Protein AF-A0A3P1WVU5-F1 (af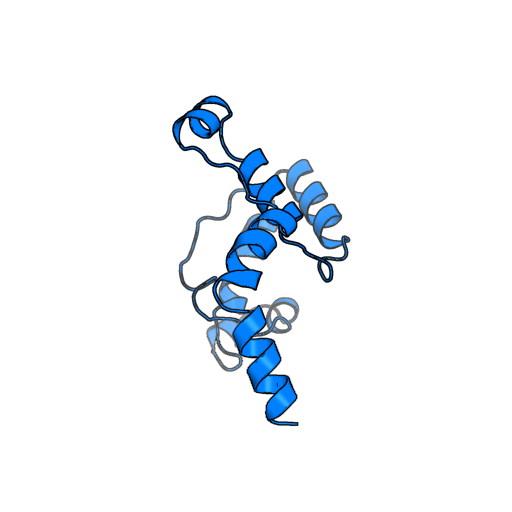db_monomer_lite)

Sequence (120 aa):
TDVDQFFTDLFTVLNLEQDDPKRKAMPAHLQAFPYVNGGLFRDDEPIPEFGRKARRILLDCGLLNWSEINPDIFGSMFQAVIDEEQRGNLGQHYTSVSNIMKVIQPLFLDKLYAELEKSR

Foldseek 3Di:
DCVQVVVQLLLVLLQDALPDPVLVPDDPVSSPDHNHDPPPSPDRDRRDDDDPVRVVVVVVVVPDDCPPDDQVNVQVVVVVPDDPVVCVVVVSHRDDPVRVCVPCVVVPVVVVVVVVVVVD

Organism: Escherichia coli (NCBI:txid562)

Structure (mmCIF, N/CA/C/O backbone):
data_AF-A0A3P1WVU5-F1
#
_entry.id   AF-A0A3P1WVU5-F1
#
loop_
_atom_site.group_PDB
_atom_site.id
_atom_site.type_symbol
_atom_site.label_atom_id
_atom_site.label_alt_id
_atom_site.label_comp_id
_atom_site.label_asym_id
_atom_site.label_entity_id
_atom_site.label_seq_id
_atom_site.pdbx_PDB_ins_code
_atom_site.Cartn_x
_atom_site.Cartn_y
_atom_site.Cartn_z
_atom_site.occupancy
_atom_site.B_iso_or_equiv
_atom_site.auth_seq_id
_atom_site.auth_comp_id
_atom_site.auth_asym_id
_atom_site.auth_atom_id
_atom_site.pdbx_PDB_model_num
ATOM 1 N N . THR A 1 1 ? 15.199 4.682 -18.364 1.00 69.19 1 THR A N 1
ATOM 2 C CA . THR A 1 1 ? 16.044 3.686 -17.661 1.00 69.19 1 THR A CA 1
ATOM 3 C C . THR A 1 1 ? 15.370 2.347 -17.913 1.00 69.19 1 THR A C 1
ATOM 5 O O . THR A 1 1 ? 14.701 2.266 -18.926 1.00 69.19 1 THR A O 1
ATOM 8 N N . ASP A 1 2 ? 15.578 1.286 -17.140 1.00 89.50 2 ASP A N 1
ATOM 9 C CA . ASP A 1 2 ? 14.858 0.004 -17.299 1.00 89.50 2 ASP A CA 1
ATOM 10 C C . ASP A 1 2 ? 13.730 -0.184 -16.265 1.00 89.50 2 ASP A C 1
ATOM 12 O O . ASP A 1 2 ? 13.036 -1.197 -16.262 1.00 89.50 2 ASP A O 1
ATOM 16 N N . VAL A 1 3 ? 13.561 0.782 -15.359 1.00 94.81 3 VAL A N 1
ATOM 17 C CA . VAL A 1 3 ? 12.705 0.660 -14.170 1.00 94.81 3 VAL A CA 1
ATOM 18 C C . VAL A 1 3 ? 11.229 0.843 -14.518 1.00 94.81 3 VAL A C 1
ATOM 20 O O . VAL A 1 3 ? 10.381 0.122 -14.008 1.00 94.81 3 VAL A O 1
ATOM 23 N N . ASP A 1 4 ? 10.932 1.795 -15.394 1.00 94.81 4 ASP A N 1
ATOM 24 C CA . ASP A 1 4 ? 9.596 2.093 -15.908 1.00 94.81 4 ASP A CA 1
ATOM 25 C C . ASP A 1 4 ? 8.997 0.891 -16.653 1.00 94.81 4 ASP A C 1
ATOM 27 O O . ASP A 1 4 ? 7.900 0.437 -16.315 1.00 94.81 4 ASP A O 1
ATOM 31 N N . GLN A 1 5 ? 9.762 0.292 -17.573 1.00 94.12 5 GLN A N 1
ATOM 32 C CA . GLN A 1 5 ? 9.356 -0.942 -18.247 1.00 94.12 5 GLN A CA 1
ATOM 33 C C . GLN A 1 5 ? 9.181 -2.103 -17.260 1.00 94.12 5 GLN A C 1
ATOM 35 O O . GLN A 1 5 ? 8.181 -2.813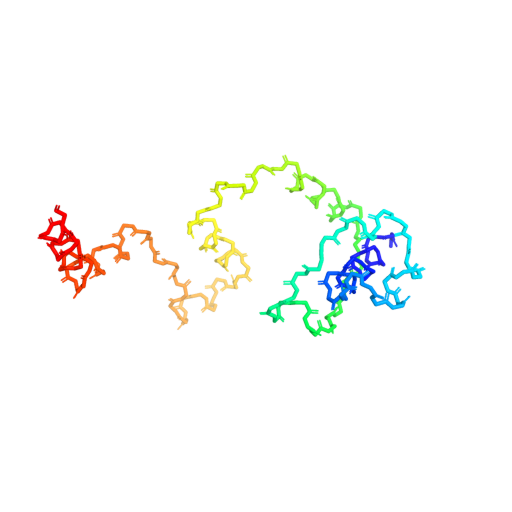 -17.328 1.00 94.12 5 GLN A O 1
ATOM 40 N N . PHE A 1 6 ? 10.101 -2.270 -16.301 1.00 95.19 6 PHE A N 1
ATOM 41 C CA . PHE A 1 6 ? 9.981 -3.313 -15.279 1.00 95.19 6 PHE A CA 1
ATOM 42 C C . PHE A 1 6 ? 8.667 -3.210 -14.495 1.00 95.19 6 PHE A C 1
ATOM 44 O O . PHE A 1 6 ? 7.983 -4.217 -14.324 1.00 95.19 6 PHE A O 1
ATOM 51 N N . PHE A 1 7 ? 8.294 -2.014 -14.023 1.00 95.69 7 PHE A N 1
ATOM 52 C CA . PHE A 1 7 ? 7.033 -1.850 -13.297 1.00 95.69 7 PHE A CA 1
ATOM 53 C C . PHE A 1 7 ? 5.812 -2.021 -14.198 1.00 95.69 7 PHE A C 1
ATOM 55 O O . PHE A 1 7 ? 4.807 -2.545 -13.731 1.00 95.69 7 PHE A O 1
ATOM 62 N N . THR A 1 8 ? 5.908 -1.652 -15.477 1.00 95.31 8 THR A N 1
ATOM 63 C CA . THR A 1 8 ? 4.823 -1.855 -16.450 1.00 95.31 8 THR A CA 1
ATOM 64 C C . THR A 1 8 ? 4.533 -3.347 -16.592 1.00 95.31 8 THR A C 1
ATOM 66 O O . THR A 1 8 ? 3.397 -3.802 -16.429 1.00 95.31 8 THR A O 1
ATOM 69 N N . ASP A 1 9 ? 5.587 -4.133 -16.797 1.00 95.38 9 ASP A N 1
ATOM 70 C CA . ASP A 1 9 ? 5.495 -5.582 -16.937 1.00 95.38 9 ASP A CA 1
ATOM 71 C C . ASP A 1 9 ? 5.054 -6.249 -15.626 1.00 95.38 9 ASP A C 1
ATOM 73 O O . ASP A 1 9 ? 4.225 -7.161 -15.634 1.00 95.38 9 ASP A O 1
ATOM 77 N N . LEU A 1 10 ? 5.570 -5.777 -14.486 1.00 95.69 10 LEU A N 1
ATOM 78 C CA . LEU A 1 10 ? 5.192 -6.274 -13.166 1.00 95.69 10 LEU A CA 1
ATOM 79 C C . LEU A 1 10 ? 3.707 -6.032 -12.882 1.00 95.69 10 LEU A C 1
ATOM 81 O O . LEU A 1 10 ? 3.011 -6.973 -12.512 1.00 95.69 10 LEU A O 1
ATOM 85 N N . PHE A 1 11 ? 3.206 -4.808 -13.062 1.00 95.56 11 PHE A N 1
ATOM 86 C CA . PHE A 1 11 ? 1.800 -4.477 -12.800 1.00 95.56 11 PHE A CA 1
ATOM 87 C C . PHE A 1 11 ? 0.861 -5.251 -13.722 1.00 95.56 11 PHE A C 1
ATOM 89 O O . PHE A 1 11 ? -0.146 -5.779 -13.250 1.00 95.56 11 PHE A O 1
ATOM 96 N N . THR A 1 12 ? 1.259 -5.442 -14.983 1.00 94.50 12 THR A N 1
ATOM 97 C CA . THR A 1 12 ? 0.565 -6.347 -15.904 1.00 94.50 12 THR A CA 1
ATOM 98 C C . THR A 1 12 ? 0.469 -7.753 -15.305 1.00 94.50 12 THR A C 1
ATOM 100 O O . THR A 1 12 ? -0.617 -8.318 -15.219 1.00 94.50 12 THR A O 1
ATOM 103 N N . VAL A 1 13 ? 1.579 -8.326 -14.828 1.00 95.62 13 VAL A N 1
ATOM 104 C CA . VAL A 1 13 ? 1.586 -9.683 -14.255 1.00 95.62 13 VAL A CA 1
ATOM 105 C C . VAL A 1 13 ? 0.762 -9.794 -12.968 1.00 95.62 13 VAL A C 1
ATOM 107 O O . VAL A 1 13 ? 0.091 -10.808 -12.778 1.00 95.62 13 VAL A O 1
ATOM 110 N N . LEU A 1 14 ? 0.756 -8.770 -12.110 1.00 95.69 14 LEU A N 1
ATOM 111 C CA . LEU A 1 14 ? -0.064 -8.745 -10.888 1.00 95.69 14 LEU A CA 1
ATOM 112 C C . LEU A 1 14 ? -1.576 -8.724 -11.187 1.00 95.69 14 LEU A C 1
ATOM 114 O O . LEU A 1 14 ? -2.378 -9.096 -10.322 1.00 95.69 14 LEU A O 1
ATOM 118 N N . ASN A 1 15 ? -1.957 -8.327 -12.406 1.00 95.56 15 ASN A N 1
ATOM 119 C CA . ASN A 1 15 ? -3.333 -8.272 -12.898 1.00 95.56 15 ASN A CA 1
ATOM 120 C C . ASN A 1 15 ? -3.748 -9.484 -13.759 1.00 95.56 15 ASN A C 1
ATOM 122 O O . ASN A 1 15 ? -4.906 -9.572 -14.160 1.00 95.56 15 ASN A O 1
ATOM 126 N N . LEU A 1 16 ? -2.842 -10.424 -14.044 1.00 95.12 16 LEU A N 1
ATOM 127 C CA . LEU A 1 16 ? -3.131 -11.613 -14.854 1.00 95.12 16 LEU A CA 1
ATOM 128 C C . LEU A 1 16 ? -3.206 -12.876 -13.991 1.00 95.12 16 LEU A C 1
ATOM 130 O O . LEU A 1 16 ? -2.338 -13.119 -13.148 1.00 95.12 16 LEU A O 1
ATOM 134 N N . GLU A 1 17 ? -4.212 -13.715 -14.240 1.00 94.38 17 GLU A N 1
ATOM 135 C CA . GLU A 1 17 ? -4.344 -15.015 -13.578 1.00 94.38 17 GLU A CA 1
ATOM 136 C C . GLU A 1 17 ? -3.170 -15.949 -13.913 1.00 94.38 17 GLU A C 1
ATOM 138 O O . GLU A 1 17 ? -2.470 -15.792 -14.916 1.00 94.38 17 GLU A O 1
ATOM 143 N N . GLN A 1 18 ? -2.927 -16.937 -13.047 1.00 92.50 18 GLN A N 1
ATOM 144 C CA . GLN A 1 18 ? -1.733 -17.790 -13.109 1.00 92.50 18 GLN A CA 1
ATOM 145 C C . GLN A 1 18 ? -1.590 -18.540 -14.440 1.00 92.50 18 GLN A C 1
ATOM 147 O O . GLN A 1 18 ? -0.473 -18.740 -14.925 1.00 92.50 18 GLN A O 1
ATOM 152 N N . ASP A 1 19 ? -2.706 -18.960 -15.023 1.00 93.94 19 ASP A N 1
ATOM 153 C CA . ASP A 1 19 ? -2.797 -19.733 -16.253 1.00 93.94 19 ASP A CA 1
ATOM 154 C C . ASP A 1 19 ? -2.989 -18.883 -17.519 1.00 93.94 19 ASP A C 1
ATOM 156 O O . ASP A 1 19 ? -2.964 -19.455 -18.618 1.00 93.94 19 ASP A O 1
ATOM 160 N N . ASP A 1 20 ? -3.076 -17.555 -17.390 1.00 95.81 20 ASP A N 1
ATOM 161 C CA . ASP A 1 20 ? -3.243 -16.638 -18.514 1.00 95.81 20 ASP A CA 1
ATOM 162 C C . ASP A 1 20 ? -2.088 -16.793 -19.533 1.00 95.81 20 ASP A C 1
ATOM 164 O O . ASP A 1 20 ? -0.903 -16.746 -19.163 1.00 95.81 20 ASP A O 1
ATOM 168 N N . PRO A 1 21 ? -2.386 -16.977 -20.835 1.00 95.94 21 PRO A N 1
ATOM 169 C CA . PRO A 1 21 ? -1.364 -17.116 -21.870 1.00 95.94 21 PRO A CA 1
ATOM 170 C C . PRO A 1 21 ? -0.379 -15.943 -21.945 1.00 95.94 21 PRO A C 1
ATOM 172 O O . PRO A 1 21 ? 0.803 -16.164 -22.210 1.00 95.94 21 PRO A O 1
ATOM 175 N N . LYS A 1 22 ? -0.830 -14.708 -21.689 1.00 94.56 22 LYS A N 1
ATOM 176 C CA . LYS A 1 22 ? 0.030 -13.518 -21.672 1.00 94.56 22 LYS A CA 1
ATOM 177 C C . LYS A 1 22 ? 1.037 -13.605 -20.537 1.00 94.56 22 LYS A C 1
ATOM 179 O O . LYS A 1 22 ? 2.218 -13.368 -20.757 1.00 94.56 22 LYS A O 1
ATOM 184 N N . ARG A 1 23 ? 0.600 -14.030 -19.348 1.00 95.75 23 ARG A N 1
ATOM 185 C CA . ARG A 1 23 ? 1.481 -14.219 -18.187 1.00 95.75 23 ARG A CA 1
ATOM 186 C C . ARG A 1 23 ? 2.535 -15.288 -18.458 1.00 95.75 23 ARG A C 1
ATOM 188 O O . ARG A 1 23 ? 3.707 -15.080 -18.161 1.00 95.75 23 ARG A O 1
ATOM 195 N N . LYS A 1 24 ? 2.142 -16.395 -19.095 1.00 95.12 24 LYS A N 1
ATOM 196 C CA . LYS A 1 24 ? 3.058 -17.475 -19.506 1.00 95.12 24 LYS A CA 1
ATOM 197 C C . LYS A 1 24 ? 4.103 -17.035 -20.537 1.00 95.12 24 LYS A C 1
ATOM 199 O O . LYS A 1 24 ? 5.165 -17.648 -20.604 1.00 95.12 24 LYS A O 1
ATOM 204 N N . ALA A 1 25 ? 3.822 -15.991 -21.318 1.00 95.81 25 ALA A N 1
ATOM 205 C CA . ALA A 1 25 ? 4.765 -15.413 -22.274 1.00 95.81 25 ALA A CA 1
ATOM 206 C C . ALA A 1 25 ? 5.778 -14.440 -21.632 1.00 95.81 25 ALA A C 1
ATOM 208 O O . ALA A 1 25 ? 6.777 -14.104 -22.266 1.00 95.81 25 ALA A O 1
ATOM 209 N N . MET A 1 26 ? 5.551 -14.000 -20.389 1.00 95.81 26 MET A N 1
ATOM 210 C CA . MET A 1 26 ? 6.444 -13.072 -19.685 1.00 95.81 26 MET A CA 1
ATOM 211 C C . MET A 1 26 ? 7.703 -13.777 -19.153 1.00 95.81 26 MET A C 1
ATOM 213 O O . MET A 1 26 ? 7.706 -14.993 -18.971 1.00 95.81 26 MET A O 1
ATOM 217 N N . PRO A 1 27 ? 8.788 -13.050 -18.839 1.00 95.44 27 PRO A N 1
ATOM 218 C CA . PRO A 1 27 ? 9.962 -13.618 -18.181 1.00 95.44 27 PRO A CA 1
ATOM 219 C C . PRO A 1 27 ? 9.649 -14.366 -16.873 1.00 95.44 27 PRO A C 1
ATOM 221 O O . PRO A 1 27 ? 8.860 -13.907 -16.047 1.00 95.44 27 PRO A O 1
ATOM 224 N N . ALA A 1 28 ? 10.344 -15.483 -16.628 1.00 94.88 28 ALA A N 1
ATOM 225 C CA . ALA A 1 28 ? 10.103 -16.353 -15.468 1.00 94.88 28 ALA A CA 1
ATOM 226 C C . ALA A 1 28 ? 10.204 -15.638 -14.105 1.00 94.88 28 ALA A C 1
ATOM 228 O O . ALA A 1 28 ? 9.471 -15.969 -13.176 1.00 94.88 28 ALA A O 1
ATOM 229 N N . HIS A 1 29 ? 11.077 -14.633 -13.981 1.00 94.88 29 HIS A N 1
ATOM 230 C CA . HIS A 1 29 ? 11.223 -13.863 -12.742 1.00 94.88 29 HIS A CA 1
ATOM 231 C C . HIS A 1 29 ? 9.996 -12.991 -12.426 1.00 94.88 29 HIS A C 1
ATOM 233 O O . HIS A 1 29 ? 9.746 -12.714 -11.258 1.00 94.88 29 HIS A O 1
ATOM 239 N N . LEU A 1 30 ? 9.213 -12.594 -13.437 1.00 96.44 30 LEU A N 1
ATOM 240 C CA . LEU A 1 30 ? 7.937 -11.903 -13.237 1.00 96.44 30 LEU A CA 1
ATOM 241 C C . LEU A 1 30 ? 6.812 -12.898 -12.938 1.00 96.44 30 LEU A C 1
ATOM 243 O O . LEU A 1 30 ? 5.989 -12.648 -12.065 1.00 96.44 30 LEU A O 1
ATOM 247 N N . GLN A 1 31 ? 6.815 -14.071 -13.579 1.00 94.81 31 GLN A N 1
ATOM 248 C CA . GLN A 1 31 ? 5.820 -15.125 -13.327 1.00 94.81 31 GLN A CA 1
ATOM 249 C C . GLN A 1 31 ? 5.814 -15.638 -11.874 1.00 94.81 31 GLN A C 1
ATOM 251 O O . GLN A 1 31 ? 4.832 -16.237 -11.436 1.00 94.81 31 GLN A O 1
ATOM 256 N N . ALA A 1 32 ? 6.886 -15.410 -11.112 1.00 94.88 32 ALA A N 1
ATOM 257 C CA . ALA A 1 32 ? 6.959 -15.770 -9.698 1.00 94.88 32 ALA A CA 1
ATOM 258 C C . ALA A 1 32 ? 6.033 -14.924 -8.799 1.00 94.88 32 ALA A C 1
ATOM 260 O O . ALA A 1 32 ? 5.688 -15.364 -7.702 1.00 94.88 32 ALA A O 1
ATOM 261 N N . PHE A 1 33 ? 5.617 -13.731 -9.239 1.00 95.25 33 PHE A N 1
ATOM 262 C CA . PHE A 1 33 ? 4.740 -12.859 -8.455 1.00 95.25 33 PHE A CA 1
ATOM 263 C C . PHE A 1 33 ? 3.293 -13.357 -8.491 1.00 95.25 33 PHE A C 1
ATOM 265 O O . PHE A 1 33 ? 2.799 -13.677 -9.570 1.00 95.25 33 PHE A O 1
ATOM 272 N N . PRO A 1 34 ? 2.580 -13.424 -7.356 1.00 94.56 34 PRO A N 1
ATOM 273 C CA . PRO A 1 34 ? 1.211 -13.922 -7.336 1.00 94.56 34 PRO A CA 1
ATOM 274 C C . PRO A 1 34 ? 0.264 -13.002 -8.115 1.00 94.56 34 PRO A C 1
ATOM 276 O O . PRO A 1 34 ? 0.477 -11.795 -8.204 1.00 94.56 34 PRO A O 1
ATOM 279 N N . TYR A 1 35 ? -0.819 -13.584 -8.626 1.00 94.38 35 TYR A N 1
ATOM 280 C CA . TYR A 1 35 ? -1.980 -12.807 -9.042 1.00 94.38 35 TYR A CA 1
ATOM 281 C C . TYR A 1 35 ? -2.602 -12.148 -7.811 1.00 94.38 35 TYR A C 1
ATOM 283 O O . TYR A 1 35 ? -2.799 -12.814 -6.792 1.00 94.38 35 TYR A O 1
ATOM 291 N N . VAL A 1 36 ? -2.891 -10.851 -7.900 1.00 91.75 36 VAL A N 1
ATOM 292 C CA . VAL A 1 36 ? -3.401 -10.069 -6.768 1.00 91.75 36 VAL A CA 1
ATOM 293 C C . VAL A 1 36 ? -4.884 -9.739 -6.908 1.00 91.75 36 VAL A C 1
ATOM 295 O O . VAL A 1 36 ? -5.536 -9.538 -5.888 1.00 91.75 36 VAL A O 1
ATOM 298 N N . ASN A 1 37 ? -5.396 -9.556 -8.131 1.00 68.94 37 ASN A N 1
ATOM 299 C CA . ASN A 1 37 ? -6.328 -8.445 -8.331 1.00 68.94 37 ASN A CA 1
ATOM 300 C C . ASN A 1 37 ? -7.647 -8.514 -7.516 1.00 68.94 37 ASN A C 1
ATOM 302 O O . ASN A 1 37 ? -8.251 -9.557 -7.275 1.00 68.94 37 ASN A O 1
ATOM 306 N N . GLY A 1 38 ? -8.041 -7.310 -7.087 1.00 65.19 38 GLY A N 1
ATOM 307 C CA . GLY A 1 38 ? -9.219 -6.926 -6.304 1.00 65.19 38 GLY A CA 1
ATOM 308 C C . GLY A 1 38 ? -9.496 -5.422 -6.478 1.00 65.19 38 GLY A C 1
ATOM 309 O O . GLY A 1 38 ? -9.963 -4.757 -5.560 1.00 65.19 38 GLY A O 1
ATOM 310 N N . GLY A 1 39 ? -9.136 -4.872 -7.652 1.00 84.75 39 GLY A N 1
ATOM 311 C CA . GLY A 1 39 ? -9.304 -3.463 -8.048 1.00 84.75 39 GLY A CA 1
ATOM 312 C C . GLY A 1 39 ? -8.001 -2.687 -8.292 1.00 84.75 39 GLY A C 1
ATOM 313 O O . GLY A 1 39 ? -7.930 -1.950 -9.263 1.00 84.75 39 GLY A O 1
ATOM 314 N N . LEU A 1 40 ? -6.962 -2.889 -7.472 1.00 90.25 40 LEU A N 1
ATOM 315 C CA . LEU A 1 40 ? -5.780 -2.005 -7.437 1.00 90.25 40 LEU A CA 1
ATOM 316 C C . LEU A 1 40 ? -4.961 -1.932 -8.741 1.00 90.25 40 LEU A C 1
ATOM 318 O O . LEU A 1 40 ? -4.523 -0.852 -9.108 1.00 90.25 40 LEU A O 1
ATOM 322 N N . PHE A 1 41 ? -4.747 -3.060 -9.423 1.00 92.50 41 PHE A N 1
ATOM 323 C CA . PHE A 1 41 ? -3.969 -3.136 -10.674 1.00 92.50 41 PHE A CA 1
ATOM 324 C C . PHE A 1 41 ? -4.858 -3.279 -11.913 1.00 92.50 41 PHE A C 1
ATOM 326 O O . PHE A 1 41 ? -4.405 -3.770 -12.940 1.00 92.50 41 PHE A O 1
ATOM 333 N N . ARG A 1 42 ? -6.153 -2.954 -11.796 1.00 90.50 42 ARG A N 1
ATOM 334 C CA . ARG A 1 42 ? -7.117 -3.168 -12.882 1.00 90.50 42 ARG A CA 1
ATOM 335 C C . ARG A 1 42 ? -6.837 -2.264 -14.077 1.00 90.50 42 ARG A C 1
ATOM 337 O O . ARG A 1 42 ? -6.945 -2.733 -15.207 1.00 90.50 42 ARG A O 1
ATOM 344 N N . ASP A 1 43 ? -6.557 -1.000 -13.792 1.00 90.69 43 ASP A N 1
ATOM 345 C CA . ASP A 1 43 ? -6.390 0.045 -14.788 1.00 90.69 43 ASP A CA 1
ATOM 346 C C . ASP A 1 43 ? -4.900 0.268 -15.061 1.00 90.69 43 ASP A C 1
ATOM 348 O O . ASP A 1 43 ? -4.070 0.240 -14.146 1.00 90.69 43 ASP A O 1
ATOM 352 N N . ASP A 1 44 ? -4.572 0.479 -16.333 1.00 88.88 44 ASP A N 1
ATOM 353 C CA . ASP A 1 44 ? -3.210 0.771 -16.763 1.00 88.88 44 ASP A CA 1
ATOM 354 C C . ASP A 1 44 ? -2.915 2.256 -16.526 1.00 88.88 44 ASP A C 1
ATOM 356 O O . ASP A 1 44 ? -3.433 3.129 -17.224 1.00 88.88 44 ASP A O 1
ATOM 360 N N . GLU A 1 45 ? -2.060 2.542 -15.546 1.00 89.19 45 GLU A N 1
ATOM 361 C CA . GLU A 1 45 ? -1.611 3.900 -15.240 1.00 89.19 45 GLU A CA 1
ATOM 362 C C . GLU A 1 45 ? -0.224 4.177 -15.844 1.00 89.19 45 GLU A C 1
ATOM 364 O O . GLU A 1 45 ? 0.649 3.299 -15.835 1.00 89.19 45 GLU A O 1
ATOM 369 N N . PRO A 1 46 ? 0.029 5.396 -16.360 1.00 91.50 46 PRO A N 1
ATOM 370 C CA . PRO A 1 46 ? 1.306 5.735 -16.961 1.00 91.50 46 PRO A CA 1
ATOM 371 C C . PRO A 1 46 ? 2.410 5.742 -15.903 1.00 91.50 46 PRO A C 1
ATOM 373 O O . PRO A 1 46 ? 2.371 6.485 -14.920 1.00 91.50 46 PRO A O 1
ATOM 376 N N . ILE A 1 47 ? 3.442 4.938 -16.142 1.00 93.94 47 ILE A N 1
ATOM 377 C CA . ILE A 1 47 ? 4.603 4.859 -15.263 1.00 93.94 47 I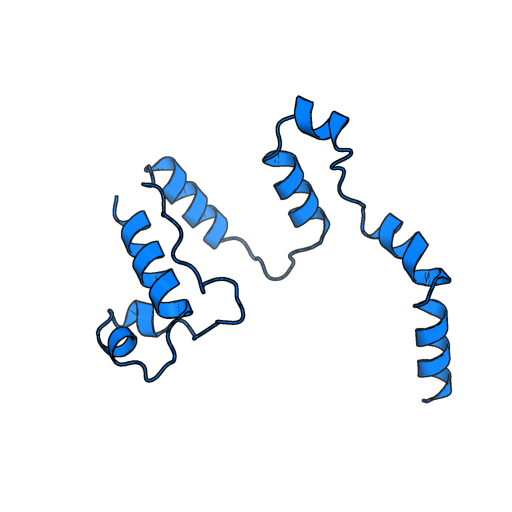LE A CA 1
ATOM 378 C C . ILE A 1 47 ? 5.637 5.899 -15.710 1.00 93.94 47 ILE A C 1
ATOM 380 O O . ILE A 1 47 ? 6.053 5.882 -16.870 1.00 93.94 47 ILE A O 1
ATOM 384 N N . PRO A 1 48 ? 6.069 6.818 -14.828 1.00 93.38 48 PRO A N 1
ATOM 385 C CA . PRO A 1 48 ? 7.035 7.841 -15.200 1.00 93.38 48 PRO A CA 1
ATOM 386 C C . PRO A 1 48 ? 8.425 7.240 -15.422 1.00 93.38 48 PRO A C 1
ATOM 388 O O . PRO A 1 48 ? 8.807 6.252 -14.795 1.00 93.38 48 PRO A O 1
ATOM 391 N N . GLU A 1 49 ? 9.236 7.896 -16.249 1.00 94.00 49 GLU A N 1
ATOM 392 C CA . GLU A 1 49 ? 10.644 7.532 -16.375 1.00 94.00 49 GLU A CA 1
ATOM 393 C C . GLU A 1 49 ? 11.404 7.796 -15.069 1.00 94.00 49 GLU A C 1
ATOM 395 O O . GLU A 1 49 ? 11.383 8.893 -14.500 1.00 94.00 49 GLU A O 1
ATOM 400 N N . PHE A 1 50 ? 12.157 6.798 -14.609 1.00 94.56 50 PHE A N 1
ATOM 401 C CA . PHE A 1 50 ? 12.927 6.921 -13.376 1.00 94.56 50 PHE A CA 1
ATOM 402 C C . PHE A 1 50 ? 14.354 7.393 -13.643 1.00 94.56 50 PHE A C 1
ATOM 404 O O . PHE A 1 50 ? 15.135 6.745 -14.344 1.00 94.56 50 PHE A O 1
ATOM 411 N N . GLY A 1 51 ? 14.756 8.477 -12.981 1.00 95.69 51 GLY A N 1
ATOM 412 C CA . GLY A 1 51 ? 16.163 8.861 -12.877 1.00 95.69 51 GLY A CA 1
ATOM 413 C C . GLY A 1 51 ? 16.952 7.959 -11.916 1.00 95.69 51 GLY A C 1
ATOM 414 O O . GLY A 1 51 ? 16.388 7.242 -11.089 1.00 95.69 51 GLY A O 1
ATOM 415 N N . ARG A 1 52 ? 18.292 8.051 -11.949 1.00 95.31 52 ARG A N 1
ATOM 416 C CA . ARG A 1 52 ? 19.180 7.281 -11.046 1.00 95.31 52 ARG A CA 1
ATOM 417 C C . ARG A 1 52 ? 18.837 7.474 -9.565 1.00 95.31 52 ARG A C 1
ATOM 419 O O . ARG A 1 52 ? 18.830 6.507 -8.809 1.00 95.31 52 ARG A O 1
ATOM 426 N N . LYS A 1 53 ? 18.531 8.714 -9.164 1.00 95.44 53 LYS A N 1
ATOM 427 C CA . LYS A 1 53 ? 18.147 9.049 -7.784 1.00 95.44 53 LYS A CA 1
ATOM 428 C C . LYS A 1 53 ? 16.845 8.352 -7.380 1.00 95.44 53 LYS A C 1
ATOM 430 O O . LYS A 1 53 ? 16.800 7.743 -6.320 1.00 95.44 53 LYS A O 1
ATOM 435 N N . ALA A 1 54 ? 15.825 8.396 -8.237 1.00 95.19 54 ALA A N 1
ATOM 436 C CA . ALA A 1 54 ? 14.535 7.765 -7.972 1.00 95.19 54 ALA A CA 1
ATOM 437 C C . ALA A 1 54 ? 14.665 6.237 -7.860 1.00 95.19 54 ALA A C 1
ATOM 439 O O . ALA A 1 54 ? 14.181 5.653 -6.896 1.00 95.19 54 ALA A O 1
ATOM 440 N N . ARG A 1 55 ? 15.428 5.601 -8.765 1.00 95.69 55 ARG A N 1
ATOM 441 C CA . ARG A 1 55 ? 15.757 4.168 -8.665 1.00 95.69 55 ARG A CA 1
ATOM 442 C C . ARG A 1 55 ? 16.430 3.827 -7.338 1.00 95.69 55 ARG A C 1
ATOM 444 O O . ARG A 1 55 ? 16.099 2.814 -6.734 1.00 95.69 55 ARG A O 1
ATOM 451 N N . ARG A 1 56 ? 17.387 4.647 -6.888 1.00 96.31 56 ARG A N 1
ATOM 452 C CA . ARG A 1 56 ? 18.081 4.398 -5.621 1.00 96.31 56 ARG A CA 1
ATOM 453 C C . ARG A 1 56 ? 17.119 4.447 -4.435 1.00 96.31 56 ARG A C 1
ATOM 455 O O . ARG A 1 56 ? 17.137 3.524 -3.633 1.00 96.31 56 ARG A O 1
ATOM 462 N N . ILE A 1 57 ? 16.258 5.463 -4.384 1.00 95.62 57 ILE A N 1
ATOM 463 C CA . ILE A 1 57 ? 15.239 5.602 -3.335 1.00 95.62 57 ILE A CA 1
ATOM 464 C C . ILE A 1 57 ? 14.304 4.388 -3.325 1.00 95.62 57 ILE A C 1
ATOM 466 O O . ILE A 1 57 ? 14.074 3.826 -2.265 1.00 95.62 57 ILE A O 1
ATOM 470 N N . LEU A 1 58 ? 13.827 3.933 -4.488 1.00 95.25 58 LEU A N 1
ATOM 471 C CA . LEU A 1 58 ? 12.975 2.740 -4.579 1.00 95.25 58 LEU A CA 1
ATOM 472 C C . LEU A 1 58 ? 13.649 1.485 -4.013 1.00 95.25 58 LEU A C 1
ATOM 474 O O . LEU A 1 58 ? 13.015 0.722 -3.291 1.00 95.25 58 LEU A O 1
ATOM 478 N N . LEU A 1 59 ? 14.933 1.279 -4.320 1.00 95.81 59 LEU A N 1
ATOM 479 C CA . LEU A 1 59 ? 15.697 0.159 -3.772 1.00 95.81 59 LEU A CA 1
ATOM 480 C C . LEU A 1 59 ? 15.857 0.278 -2.254 1.00 95.81 59 LEU A C 1
ATOM 482 O O . LEU A 1 59 ? 15.659 -0.708 -1.554 1.00 95.81 59 LEU A O 1
ATOM 486 N N . ASP A 1 60 ? 16.170 1.472 -1.749 1.00 96.69 60 ASP A N 1
ATOM 487 C CA . ASP A 1 60 ? 16.281 1.717 -0.310 1.00 96.69 60 ASP A CA 1
ATOM 488 C C . ASP A 1 60 ? 14.931 1.473 0.397 1.00 96.69 60 ASP A C 1
ATOM 490 O O . ASP A 1 60 ? 14.894 0.817 1.435 1.00 96.69 60 ASP A O 1
ATOM 494 N N . CYS A 1 61 ? 13.810 1.895 -0.202 1.00 93.75 61 CYS A N 1
ATOM 495 C CA . CYS A 1 61 ? 12.462 1.594 0.286 1.00 93.75 61 CYS A CA 1
ATOM 496 C C . CYS A 1 61 ? 12.158 0.089 0.280 1.00 93.75 61 CYS A C 1
ATOM 498 O O . CYS A 1 61 ? 11.541 -0.409 1.219 1.00 93.75 61 CYS A O 1
ATOM 500 N N . GLY A 1 62 ? 12.594 -0.646 -0.746 1.00 93.56 62 GLY A N 1
ATOM 501 C CA . GLY A 1 62 ? 12.403 -2.097 -0.848 1.00 93.56 62 GLY A CA 1
ATOM 502 C C . GLY A 1 62 ? 13.173 -2.911 0.200 1.00 93.56 62 GLY A C 1
ATOM 503 O O . GLY A 1 62 ? 12.835 -4.068 0.430 1.00 93.56 62 GLY A O 1
ATOM 504 N N . LEU A 1 63 ? 14.182 -2.318 0.849 1.00 95.31 63 LEU A N 1
ATOM 505 C CA . LEU A 1 63 ? 14.939 -2.935 1.945 1.00 95.31 63 LEU A CA 1
ATOM 506 C C . LEU A 1 63 ? 14.302 -2.713 3.325 1.00 95.31 63 LEU A C 1
ATOM 508 O O . LEU A 1 63 ? 14.746 -3.315 4.304 1.00 95.31 63 LEU A O 1
ATOM 512 N N . LEU A 1 64 ? 13.291 -1.847 3.427 1.00 93.19 64 LEU A N 1
ATOM 513 C CA . LEU A 1 64 ? 12.578 -1.610 4.679 1.00 93.19 64 LEU A CA 1
ATOM 514 C C . LEU A 1 64 ? 11.610 -2.758 4.982 1.00 93.19 64 LEU A C 1
ATOM 516 O O . LEU A 1 64 ? 11.037 -3.377 4.084 1.00 93.19 64 LEU A O 1
ATOM 520 N N . ASN A 1 65 ? 11.386 -3.016 6.270 1.00 91.88 65 ASN A N 1
ATOM 521 C CA . ASN A 1 65 ? 10.373 -3.968 6.706 1.00 91.88 65 ASN A CA 1
ATOM 522 C C . ASN A 1 65 ? 8.988 -3.301 6.737 1.00 91.88 65 ASN A C 1
ATOM 524 O O . ASN A 1 65 ? 8.657 -2.586 7.678 1.00 91.88 65 ASN A O 1
ATOM 528 N N . TRP A 1 66 ? 8.166 -3.579 5.726 1.00 91.12 66 TRP A N 1
ATOM 529 C CA . TRP A 1 66 ? 6.805 -3.043 5.611 1.00 91.12 66 TRP A CA 1
ATOM 530 C C . TRP A 1 66 ? 5.739 -3.836 6.387 1.00 91.12 66 TRP A C 1
ATOM 532 O O . TRP A 1 66 ? 4.568 -3.466 6.351 1.00 91.12 66 TRP A O 1
ATOM 542 N N . SER A 1 67 ? 6.107 -4.907 7.105 1.00 92.06 67 SER A N 1
ATOM 543 C CA . SER A 1 67 ? 5.137 -5.714 7.873 1.00 92.06 67 SER A CA 1
ATOM 544 C C . SER A 1 67 ? 4.528 -4.984 9.076 1.00 92.06 67 SER A C 1
ATOM 546 O O . SER A 1 67 ? 3.453 -5.362 9.532 1.00 92.06 67 SER A O 1
ATOM 548 N N . GLU A 1 68 ? 5.172 -3.919 9.554 1.00 85.75 68 GLU A N 1
ATOM 549 C CA . GLU A 1 68 ? 4.730 -3.118 10.705 1.00 85.75 68 GLU A CA 1
ATOM 550 C C . GLU A 1 68 ? 4.087 -1.784 10.289 1.00 85.75 68 GLU A C 1
ATOM 552 O O . GLU A 1 68 ? 4.083 -0.815 11.051 1.00 85.75 68 GLU A O 1
ATOM 557 N N . ILE A 1 69 ? 3.556 -1.700 9.063 1.00 87.31 69 ILE A N 1
ATOM 558 C CA . ILE A 1 69 ? 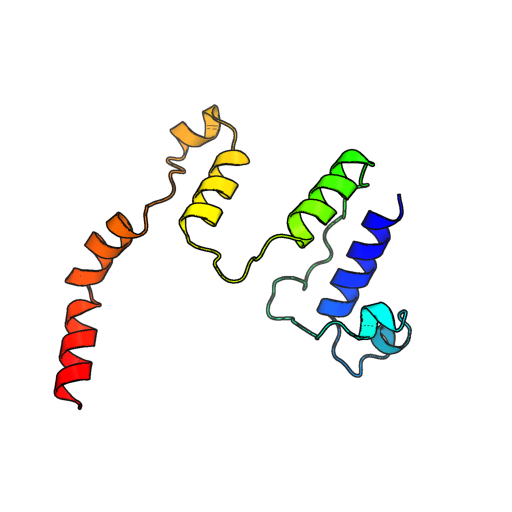2.903 -0.476 8.597 1.00 87.31 69 ILE A CA 1
ATOM 559 C C . ILE A 1 69 ? 1.728 -0.102 9.515 1.00 87.31 69 ILE A C 1
ATOM 561 O O . ILE A 1 69 ? 0.853 -0.918 9.805 1.00 87.31 69 ILE A O 1
ATOM 565 N N . ASN A 1 70 ? 1.705 1.148 9.982 1.00 82.25 70 ASN A N 1
ATOM 566 C CA . ASN A 1 70 ? 0.682 1.659 10.890 1.00 82.25 70 ASN A CA 1
ATOM 567 C C . ASN A 1 70 ? -0.034 2.890 10.292 1.00 82.25 70 ASN A C 1
ATOM 569 O O . ASN A 1 70 ? 0.446 3.477 9.316 1.00 82.25 70 ASN A O 1
ATOM 573 N N . PRO A 1 71 ? -1.184 3.308 10.854 1.00 82.19 71 PRO A N 1
ATOM 574 C CA . PRO A 1 71 ? -1.951 4.442 10.330 1.00 82.19 71 PRO A CA 1
ATOM 575 C C . PRO A 1 71 ? -1.183 5.770 10.269 1.00 82.19 71 PRO A C 1
ATOM 577 O O . PRO A 1 71 ? -1.449 6.585 9.385 1.00 82.19 71 PRO A O 1
ATOM 580 N N . ASP A 1 72 ? -0.207 5.982 11.154 1.00 83.44 72 ASP A N 1
ATOM 581 C CA . ASP A 1 72 ? 0.580 7.217 11.187 1.00 83.44 72 ASP A CA 1
ATOM 582 C C . ASP A 1 72 ? 1.523 7.326 9.974 1.00 83.44 72 ASP A C 1
ATOM 584 O O .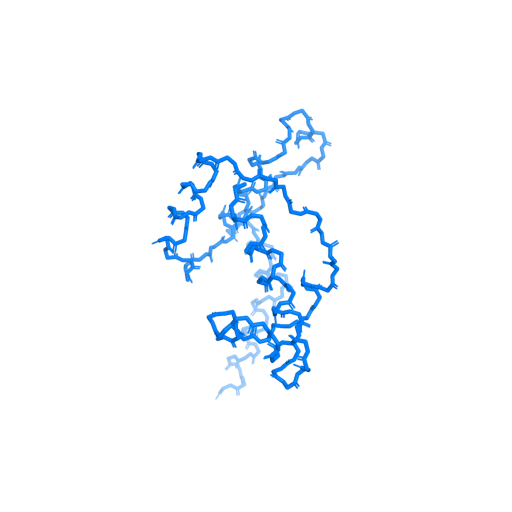 ASP A 1 72 ? 1.752 8.432 9.475 1.00 83.44 72 ASP A O 1
ATOM 588 N N . ILE A 1 73 ? 2.013 6.197 9.439 1.00 84.19 73 ILE A N 1
ATOM 589 C CA . ILE A 1 73 ? 2.809 6.159 8.197 1.00 84.19 73 ILE A CA 1
ATOM 590 C C . ILE A 1 73 ? 1.961 6.626 7.010 1.00 84.19 73 ILE A C 1
ATOM 592 O O . ILE A 1 73 ? 2.400 7.483 6.240 1.00 84.19 73 ILE A O 1
ATOM 596 N N . PHE A 1 74 ? 0.726 6.129 6.887 1.00 83.69 74 PHE A N 1
ATOM 597 C CA . PHE A 1 74 ? -0.196 6.572 5.837 1.00 83.69 74 PHE A CA 1
ATOM 598 C C . PHE A 1 74 ? -0.554 8.055 5.981 1.00 83.69 74 PHE A C 1
ATOM 600 O O . PHE A 1 74 ? -0.514 8.796 4.999 1.00 83.69 74 PHE A O 1
ATOM 607 N N . GLY A 1 75 ? -0.854 8.500 7.206 1.00 81.06 75 GLY A N 1
ATOM 608 C CA . GLY A 1 75 ? -1.175 9.897 7.493 1.00 81.06 75 GLY A CA 1
ATOM 609 C C . GLY A 1 75 ? -0.028 10.848 7.151 1.00 81.06 75 GLY A C 1
ATOM 610 O O . GLY A 1 75 ? -0.249 11.873 6.505 1.00 81.06 75 GLY A O 1
ATOM 611 N N . SER A 1 76 ? 1.200 10.480 7.519 1.00 83.31 76 SER A N 1
ATOM 612 C CA . SER A 1 76 ? 2.401 11.270 7.228 1.00 83.31 76 SER A CA 1
ATOM 613 C C . SER A 1 76 ? 2.703 11.313 5.730 1.00 83.31 76 SER A C 1
ATOM 615 O O . SER A 1 76 ? 3.013 12.378 5.202 1.00 83.31 76 SER A O 1
ATOM 617 N N . MET A 1 77 ? 2.562 10.183 5.028 1.00 85.31 77 MET A N 1
ATOM 618 C CA . MET A 1 77 ? 2.763 10.114 3.579 1.00 85.31 77 MET A CA 1
ATOM 619 C C . MET A 1 77 ? 1.762 10.996 2.828 1.00 85.31 77 MET A C 1
ATOM 621 O O . MET A 1 77 ? 2.169 11.780 1.977 1.00 85.31 77 MET A O 1
ATOM 625 N N . PHE A 1 78 ? 0.472 10.917 3.172 1.00 80.38 78 PHE A N 1
ATOM 626 C CA . PHE A 1 78 ? -0.573 11.735 2.552 1.00 80.38 78 PHE A CA 1
ATOM 627 C C . PHE A 1 78 ? -0.321 13.231 2.765 1.00 80.38 78 PHE A C 1
ATOM 629 O O . PH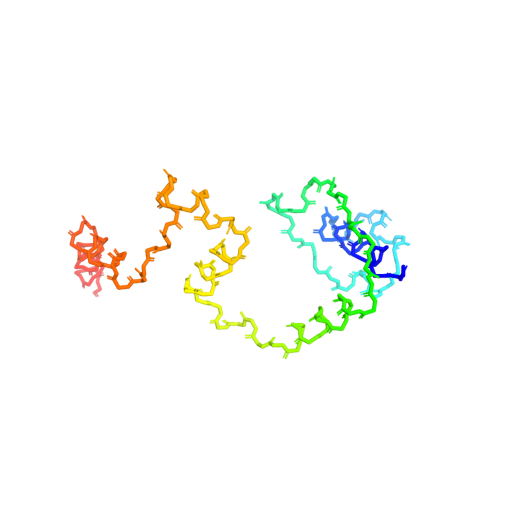E A 1 78 ? -0.400 14.029 1.837 1.00 80.38 78 PHE A O 1
ATOM 636 N N . GLN A 1 79 ? 0.060 13.614 3.980 1.00 76.81 79 GLN A N 1
ATOM 637 C CA . GLN A 1 79 ? 0.354 15.007 4.300 1.00 76.81 79 GLN A CA 1
ATOM 638 C C . GLN A 1 79 ? 1.629 15.536 3.641 1.00 76.81 79 GLN A C 1
ATOM 640 O O . GLN A 1 79 ? 1.728 16.742 3.445 1.00 76.81 79 GLN A O 1
ATOM 645 N N . ALA A 1 80 ? 2.589 14.667 3.316 1.00 79.00 80 ALA A N 1
ATOM 646 C CA . ALA A 1 80 ? 3.836 15.056 2.664 1.00 79.00 80 ALA A CA 1
ATOM 647 C C . ALA A 1 80 ? 3.680 15.332 1.159 1.00 79.00 80 ALA A C 1
ATOM 649 O O . ALA A 1 80 ? 4.540 15.988 0.578 1.00 79.00 80 ALA A O 1
ATOM 650 N N . VAL A 1 81 ? 2.615 14.826 0.524 1.00 78.12 81 VAL A N 1
ATOM 651 C CA . VAL A 1 81 ? 2.361 15.006 -0.919 1.00 78.12 81 VAL A CA 1
ATOM 652 C C . VAL A 1 81 ? 1.365 16.122 -1.237 1.00 78.12 81 VAL A C 1
ATOM 654 O O . VAL A 1 81 ? 1.221 16.488 -2.400 1.00 78.12 81 VAL A O 1
ATOM 657 N N . ILE A 1 82 ? 0.681 16.664 -0.230 1.00 74.44 82 ILE A N 1
ATOM 658 C CA . ILE A 1 82 ? -0.286 17.752 -0.399 1.00 74.44 82 ILE A CA 1
ATOM 659 C C . ILE A 1 82 ? 0.402 19.099 -0.190 1.00 74.44 82 ILE A C 1
ATOM 661 O O . ILE A 1 82 ? 1.170 19.273 0.756 1.00 74.44 82 ILE A O 1
ATOM 665 N N . ASP A 1 83 ? 0.077 20.059 -1.053 1.00 75.12 83 ASP A N 1
ATOM 666 C CA . ASP A 1 83 ? 0.515 21.445 -0.921 1.00 75.12 83 ASP A CA 1
ATOM 667 C C . ASP A 1 83 ? 0.017 22.071 0.398 1.00 75.12 83 ASP A C 1
ATOM 669 O O . ASP A 1 83 ? -1.149 21.919 0.780 1.00 75.12 83 ASP A O 1
ATOM 673 N N . GLU A 1 84 ? 0.897 22.780 1.110 1.00 69.56 84 GLU A N 1
ATOM 674 C CA . GLU A 1 84 ? 0.590 23.363 2.422 1.00 69.56 84 GLU A CA 1
ATOM 675 C C . GLU A 1 84 ? -0.623 24.312 2.387 1.00 69.56 84 GLU A C 1
ATOM 677 O O . GLU A 1 84 ? -1.404 24.337 3.343 1.00 69.56 84 GLU A O 1
ATOM 682 N N . GLU A 1 85 ? -0.837 25.031 1.278 1.00 68.25 85 GLU A N 1
ATOM 683 C CA . GLU A 1 85 ? -1.958 25.959 1.098 1.00 68.25 85 GLU A CA 1
ATOM 684 C C . GLU A 1 85 ? -3.292 25.212 0.919 1.00 68.25 85 GLU A C 1
ATOM 686 O O . GLU A 1 85 ? -4.328 25.610 1.462 1.00 68.25 85 GLU A O 1
ATOM 691 N N . GLN A 1 86 ? -3.280 24.070 0.224 1.00 63.88 86 GLN A N 1
ATOM 692 C CA . GLN A 1 86 ? -4.467 23.220 0.066 1.00 63.88 86 GLN A CA 1
ATOM 693 C C . GLN A 1 86 ? -4.827 22.486 1.362 1.00 63.88 86 GLN A C 1
ATOM 695 O O . GLN A 1 86 ? -6.009 22.296 1.671 1.00 63.88 86 GLN A O 1
ATOM 700 N N . ARG A 1 87 ? -3.815 22.117 2.153 1.00 66.62 87 ARG A N 1
ATOM 701 C CA . ARG A 1 87 ? -3.976 21.345 3.388 1.00 66.62 87 ARG A CA 1
ATOM 702 C C . ARG A 1 87 ? -4.843 22.058 4.424 1.00 66.62 87 ARG A C 1
ATOM 704 O O . ARG A 1 87 ? -5.726 21.429 5.010 1.00 66.62 87 ARG A O 1
ATOM 711 N N . GLY A 1 88 ? -4.604 23.355 4.635 1.00 64.94 88 GLY A N 1
ATOM 712 C CA . GLY A 1 88 ? -5.366 24.169 5.587 1.00 64.94 88 GLY A CA 1
ATOM 713 C C . GLY A 1 88 ? -6.814 24.396 5.150 1.00 64.94 88 GLY A C 1
ATOM 714 O O . GLY A 1 88 ? -7.726 24.325 5.970 1.00 64.94 88 GLY A O 1
ATOM 715 N N . ASN A 1 89 ? -7.036 24.592 3.849 1.00 68.69 89 ASN A N 1
ATOM 716 C CA . ASN A 1 89 ? -8.357 24.900 3.300 1.00 68.69 89 ASN A CA 1
ATOM 717 C C . ASN A 1 89 ? -9.299 23.685 3.259 1.00 68.69 89 ASN A C 1
ATOM 719 O O . ASN A 1 89 ? -10.508 23.844 3.414 1.00 68.69 89 ASN A O 1
ATOM 723 N N . LEU A 1 90 ? -8.764 22.473 3.072 1.00 70.81 90 LEU A N 1
ATOM 724 C CA . LEU A 1 90 ? -9.555 21.239 2.974 1.00 70.81 90 LEU A CA 1
ATOM 725 C C . LEU A 1 90 ? -9.634 20.448 4.289 1.00 70.81 90 LEU A C 1
ATOM 727 O O . LEU A 1 90 ? -10.272 19.397 4.330 1.00 70.81 90 LEU A O 1
ATOM 731 N N . GLY A 1 91 ? -8.980 20.918 5.359 1.00 71.69 91 GLY A N 1
ATOM 732 C CA . GLY A 1 91 ? -8.961 20.225 6.650 1.00 71.69 91 GLY A CA 1
ATOM 733 C C . GLY A 1 91 ? -8.328 18.832 6.576 1.00 71.69 91 GLY A C 1
ATOM 734 O O . GLY A 1 91 ? -8.722 17.934 7.319 1.00 71.69 91 GLY A O 1
ATOM 735 N N . GLN A 1 92 ? -7.357 18.635 5.677 1.00 73.88 92 GLN A N 1
ATOM 736 C CA . GLN A 1 92 ? -6.728 17.342 5.372 1.00 73.88 92 GLN A CA 1
ATOM 737 C C . GLN A 1 92 ? -5.693 16.941 6.435 1.00 73.88 92 GLN A C 1
ATOM 739 O O . GLN A 1 92 ? -4.499 16.739 6.188 1.00 73.88 92 GLN A O 1
ATOM 744 N N . HIS A 1 93 ? -6.167 16.833 7.671 1.00 78.62 93 HIS A N 1
ATOM 745 C CA . HIS A 1 93 ? -5.391 16.351 8.796 1.00 78.62 93 HIS A CA 1
ATOM 746 C C . HIS A 1 93 ? -5.691 14.876 9.030 1.00 78.62 93 HIS A C 1
ATOM 748 O O . HIS A 1 93 ? -6.846 14.485 9.204 1.00 78.62 93 HIS A O 1
ATOM 754 N N . TYR A 1 94 ? -4.644 14.046 9.053 1.00 82.12 94 TYR A N 1
ATOM 755 C CA . TYR A 1 94 ? -4.814 12.673 9.503 1.00 82.12 94 TYR A CA 1
ATOM 756 C C . TYR A 1 94 ? -5.309 12.687 10.956 1.00 82.12 94 TYR A C 1
ATOM 758 O O . TYR A 1 94 ? -4.917 13.537 11.761 1.00 82.12 94 TYR A O 1
ATOM 766 N N . THR A 1 95 ? -6.185 11.745 11.287 1.00 85.75 95 THR A N 1
ATOM 767 C CA . THR A 1 95 ? -6.654 11.551 12.660 1.00 85.75 95 THR A CA 1
ATOM 768 C C . THR A 1 95 ? -5.846 10.423 13.285 1.00 85.75 95 THR A C 1
ATOM 770 O O . THR A 1 95 ? -5.788 9.330 12.728 1.00 85.75 95 THR A O 1
ATOM 773 N N . SER A 1 96 ? -5.216 10.678 14.433 1.00 87.50 96 SER A N 1
ATOM 774 C CA . SER A 1 96 ? -4.398 9.670 15.114 1.00 87.50 96 SER A CA 1
ATOM 775 C C . SER A 1 96 ? -5.221 8.472 15.572 1.00 87.50 96 SER A C 1
ATOM 777 O O . SER A 1 96 ? -6.403 8.605 15.904 1.00 87.50 96 SER A O 1
ATOM 779 N N . VAL A 1 97 ? -4.571 7.310 15.685 1.00 88.31 97 VAL A N 1
ATOM 780 C CA . VAL A 1 97 ? -5.201 6.081 16.197 1.00 88.31 97 VAL A CA 1
ATOM 781 C C . VAL A 1 97 ? -5.878 6.328 17.546 1.00 88.31 97 VAL A C 1
ATOM 783 O O . VAL A 1 97 ? -7.022 5.933 17.742 1.00 88.31 97 VAL A O 1
ATOM 786 N N . SER A 1 98 ? -5.224 7.061 18.454 1.00 92.12 98 SER A N 1
ATOM 787 C CA . SER A 1 98 ? -5.807 7.414 19.755 1.00 92.12 98 SER A CA 1
ATOM 788 C C . SER A 1 98 ? -7.128 8.181 19.620 1.00 92.12 98 SER A C 1
ATOM 790 O O . SER A 1 98 ? -8.090 7.875 20.323 1.00 92.12 98 SER A O 1
ATOM 792 N N . ASN A 1 99 ? -7.204 9.156 18.710 1.00 93.12 99 ASN A N 1
ATOM 793 C CA . ASN A 1 99 ? -8.420 9.944 18.517 1.00 93.12 99 ASN A CA 1
ATOM 794 C C . ASN A 1 99 ? -9.513 9.163 17.781 1.00 93.12 99 ASN A C 1
ATOM 796 O O . ASN A 1 99 ? -10.681 9.321 18.126 1.00 93.12 99 ASN A O 1
ATOM 800 N N . ILE A 1 100 ? -9.151 8.278 16.845 1.00 94.00 100 ILE A N 1
ATOM 801 C CA . ILE A 1 100 ? -10.098 7.331 16.238 1.00 94.00 100 ILE A CA 1
ATOM 802 C C . ILE A 1 100 ? -10.721 6.461 17.335 1.00 94.00 100 ILE A C 1
ATOM 804 O O . ILE A 1 100 ? -11.945 6.385 17.440 1.00 94.00 100 ILE A O 1
ATOM 808 N N . MET A 1 101 ? -9.891 5.870 18.203 1.00 95.62 101 MET A N 1
ATOM 809 C CA . MET A 1 101 ? -10.348 4.984 19.277 1.00 95.62 101 MET A CA 1
ATOM 810 C C . MET A 1 101 ? -11.272 5.690 20.270 1.00 95.62 101 MET A C 1
ATOM 812 O O . MET A 1 101 ? -12.306 5.125 20.612 1.00 95.62 101 MET A O 1
ATOM 816 N N . LYS A 1 102 ? -10.996 6.947 20.644 1.00 96.88 102 LYS A N 1
ATOM 817 C CA . LYS A 1 102 ? -11.898 7.745 21.503 1.00 96.88 102 LYS A CA 1
ATOM 818 C C . LYS A 1 102 ? -13.318 7.877 20.947 1.00 96.88 102 LYS A C 1
ATOM 820 O O . LYS A 1 102 ? -14.247 8.059 21.727 1.00 96.88 102 LYS A O 1
ATOM 825 N N . VAL A 1 103 ? -13.487 7.816 19.625 1.00 97.44 103 VAL A N 1
ATOM 826 C CA . VAL A 1 103 ? -14.804 7.863 18.981 1.00 97.44 103 VAL A CA 1
ATOM 827 C C . VAL A 1 103 ? -15.397 6.462 18.884 1.00 97.44 103 VAL A C 1
ATOM 829 O O . VAL A 1 103 ? -16.502 6.232 19.368 1.00 97.44 103 VAL A O 1
ATOM 832 N N . ILE A 1 104 ? -14.680 5.510 18.282 1.00 97.81 104 ILE A N 1
ATOM 833 C CA . ILE A 1 104 ? -15.266 4.206 17.940 1.00 97.81 104 ILE A CA 1
ATOM 834 C C . ILE A 1 104 ? -15.427 3.261 19.141 1.00 97.81 104 ILE A C 1
ATOM 836 O O . ILE A 1 104 ? -16.334 2.426 19.118 1.00 97.81 104 ILE A O 1
ATOM 840 N N . GLN A 1 105 ? -14.607 3.410 20.195 1.00 97.75 105 GLN A N 1
ATOM 841 C CA . GLN A 1 105 ? -14.724 2.627 21.435 1.00 97.75 105 GLN A CA 1
ATOM 842 C C . GLN A 1 105 ? -16.113 2.757 22.071 1.00 97.75 105 GLN A C 1
ATOM 844 O O . GLN A 1 105 ? -16.863 1.776 22.040 1.00 97.75 105 GLN A O 1
ATOM 849 N N . PRO A 1 106 ? -16.524 3.952 22.539 1.00 97.25 106 PRO A N 1
ATOM 850 C CA . PRO A 1 106 ? -17.835 4.114 23.157 1.00 97.25 106 PRO A CA 1
ATOM 851 C C . PRO A 1 106 ? -18.986 4.018 22.147 1.00 97.25 106 PRO A C 1
ATOM 853 O O . PRO A 1 106 ? -20.104 3.663 22.527 1.00 97.25 106 PRO A O 1
ATOM 856 N N . LEU A 1 107 ? -18.747 4.345 20.868 1.00 97.88 107 LEU A N 1
ATOM 857 C CA . LEU A 1 107 ? -19.800 4.346 19.852 1.00 97.88 107 LEU A CA 1
ATOM 858 C C . LEU A 1 107 ? -20.324 2.931 19.577 1.00 97.88 107 LEU A C 1
ATOM 860 O O . LEU A 1 107 ? -21.541 2.738 19.513 1.00 97.88 107 LEU A O 1
ATOM 864 N N . PHE A 1 108 ? -19.429 1.948 19.433 1.00 97.75 108 PHE A N 1
ATOM 865 C CA . PHE A 1 108 ? -19.838 0.567 19.161 1.00 97.75 108 PHE A CA 1
ATOM 866 C C . PHE A 1 108 ? -18.881 -0.524 19.658 1.00 97.75 108 PHE A C 1
ATOM 868 O O . PHE A 1 108 ? -19.377 -1.583 20.039 1.00 97.75 108 PHE A O 1
ATOM 875 N N . LEU A 1 109 ? -17.555 -0.324 19.682 1.00 98.00 109 LEU A N 1
ATOM 876 C CA . LEU A 1 109 ? -16.635 -1.436 19.983 1.00 98.00 109 LEU A CA 1
ATOM 877 C C . LEU A 1 109 ? -16.812 -1.989 21.398 1.00 98.00 109 LEU A C 1
ATOM 879 O O . LEU A 1 109 ? -16.810 -3.205 21.562 1.00 98.00 109 LEU A O 1
ATOM 883 N N . ASP A 1 110 ? -17.012 -1.136 22.405 1.00 98.06 110 ASP A N 1
ATOM 884 C CA . ASP A 1 110 ? -17.163 -1.588 23.794 1.00 98.06 110 ASP A CA 1
ATOM 885 C C . ASP A 1 110 ? -18.372 -2.522 23.952 1.00 98.06 110 ASP A C 1
ATOM 887 O O . ASP A 1 110 ? -18.314 -3.522 24.669 1.00 98.06 110 ASP A O 1
ATOM 891 N N . LYS A 1 111 ? -19.462 -2.238 23.224 1.00 97.69 111 LYS A N 1
ATOM 892 C CA . LYS A 1 111 ? -20.659 -3.090 23.204 1.00 97.69 111 LYS A CA 1
ATOM 893 C C . LYS A 1 111 ? -20.371 -4.435 22.543 1.00 97.69 111 LYS A C 1
ATOM 895 O O . LYS A 1 111 ? -20.727 -5.463 23.109 1.00 97.69 111 LYS A O 1
ATOM 900 N N . LEU A 1 112 ? -19.684 -4.428 21.399 1.00 98.12 112 LEU A N 1
ATOM 901 C CA . LEU A 1 112 ? -19.307 -5.653 20.687 1.00 98.12 112 LEU A CA 1
ATOM 902 C C . LEU A 1 112 ? -18.376 -6.538 21.528 1.00 98.12 112 LEU A C 1
ATOM 904 O O . LEU A 1 112 ? -18.563 -7.751 21.577 1.00 98.12 112 LEU A O 1
ATOM 908 N N . TYR A 1 113 ? -17.409 -5.948 22.239 1.00 97.69 113 TYR A N 1
ATOM 909 C CA . TYR A 1 113 ? -16.535 -6.699 23.142 1.00 97.69 113 TYR A CA 1
ATOM 910 C C . TYR A 1 113 ? -17.300 -7.301 24.322 1.00 97.69 113 TYR A C 1
ATOM 912 O O . TYR A 1 113 ? -17.070 -8.458 24.671 1.00 97.69 113 TYR A O 1
ATOM 920 N N . ALA A 1 114 ? -18.238 -6.556 24.911 1.00 97.56 114 ALA A N 1
ATOM 921 C CA . ALA A 1 114 ? -19.070 -7.067 25.995 1.00 97.56 114 ALA A CA 1
ATOM 922 C C . ALA A 1 114 ? -19.991 -8.215 25.539 1.00 97.56 114 ALA A C 1
ATOM 924 O O . ALA A 1 114 ? -20.216 -9.156 26.297 1.00 97.56 114 ALA A O 1
ATOM 925 N N . GLU A 1 115 ? -20.533 -8.149 24.320 1.00 97.38 115 GLU A N 1
ATOM 926 C CA . GLU A 1 115 ? -21.328 -9.234 23.729 1.00 97.38 115 GLU A CA 1
ATOM 927 C C . GLU A 1 115 ? -20.482 -10.480 23.456 1.00 97.38 115 GLU A C 1
ATOM 929 O O . GLU A 1 115 ? -20.894 -11.582 23.820 1.00 97.38 115 GLU A O 1
ATOM 934 N N . LEU A 1 116 ? -19.281 -10.307 22.895 1.00 96.88 116 LEU A N 1
ATOM 935 C CA . LEU A 1 116 ? -18.345 -11.406 22.661 1.00 96.88 116 LEU A CA 1
ATOM 936 C C . LEU A 1 116 ? -17.986 -12.121 23.968 1.00 96.88 116 LEU A C 1
ATOM 938 O O . LEU A 1 116 ? -18.029 -13.347 24.021 1.00 96.88 116 LEU A O 1
ATOM 942 N N . GLU A 1 117 ? -17.672 -11.373 25.025 1.00 96.81 117 GLU A N 1
ATOM 943 C CA . GLU A 1 117 ? -17.278 -11.963 26.306 1.00 96.81 117 GLU A CA 1
ATOM 944 C C . GLU A 1 117 ? -18.434 -12.701 26.993 1.00 96.81 117 GLU A C 1
ATOM 946 O O . GLU A 1 117 ? -18.220 -13.749 27.584 1.00 96.81 117 GLU A O 1
ATOM 951 N N . LYS A 1 118 ? -19.679 -12.225 26.851 1.00 95.62 118 LYS A N 1
ATOM 952 C CA . LYS A 1 118 ? -20.870 -12.951 27.337 1.00 95.62 118 LYS A CA 1
ATOM 953 C C . LYS A 1 118 ? -21.151 -14.248 26.577 1.00 95.62 118 LYS A C 1
ATOM 955 O O . LYS A 1 118 ? -21.891 -15.086 27.082 1.00 95.62 118 LYS A O 1
ATOM 960 N N . SER A 1 119 ? -20.660 -14.361 25.343 1.00 89.19 119 SER A N 1
ATOM 961 C CA . SER A 1 119 ? -20.878 -15.525 24.474 1.00 89.19 119 SER A CA 1
ATOM 962 C C . SER A 1 119 ? -19.827 -16.628 24.633 1.00 89.19 119 SER A C 1
ATOM 964 O O . SER A 1 119 ? -19.982 -17.694 24.036 1.00 89.19 119 SER A O 1
ATOM 966 N N . ARG A 1 120 ? -18.765 -16.363 25.401 1.00 82.25 120 ARG A N 1
ATOM 967 C CA . ARG A 1 120 ? -17.718 -17.324 25.763 1.00 82.25 120 ARG A CA 1
ATOM 968 C C . ARG A 1 120 ? -18.088 -18.079 27.032 1.00 82.25 120 ARG A C 1
ATOM 970 O O . ARG A 1 120 ? -17.741 -19.278 27.085 1.00 82.25 120 ARG A O 1
#

Secondary structure (DSSP, 8-state):
--HHHHHHHHHHHHTS-TT-HHHHHS-HHHHTSPP--SSTTSS-PPPPPPPHHHHHHHHHHHTS-GGG--HHHHHHHHHHHS-HHHHHHHT-PPPPHHHHHHHHIIIIIHHHHHHHHHT-

pLDDT: mean 89.76, std 9.0, range [63.88, 98.12]

InterPro domains:
  IPR029063 S-adenosyl-L-methionine-dependent methyltransferase superfamily [SSF53335] (7-109)
  IPR046819 MmeI-like, helicase spacer domain [PF20465] (2-41)
  IPR050953 N(4)/N(6)-adenine-specific DNA methyltransferase [PTHR33841] (3-112)

Radius of gyration: 20.92 Å; chains: 1; bounding box: 40×46×50 Å